Protein AF-A0A227J489-F1 (afdb_monomer_lite)

Structure (mmCIF, N/CA/C/O backbone):
data_AF-A0A227J489-F1
#
_entry.id   AF-A0A227J489-F1
#
loop_
_atom_site.group_PDB
_atom_site.id
_atom_site.type_symbol
_atom_site.label_atom_id
_atom_site.label_alt_id
_atom_site.label_comp_id
_atom_site.label_asym_id
_atom_site.label_entity_id
_atom_site.label_seq_id
_atom_site.pdbx_PDB_ins_code
_atom_site.Cartn_x
_atom_site.Cartn_y
_atom_site.Cartn_z
_atom_site.occupancy
_atom_site.B_iso_or_equiv
_atom_site.auth_seq_id
_atom_site.auth_comp_id
_atom_site.auth_asym_id
_atom_site.auth_atom_id
_atom_site.pdbx_PDB_model_num
ATOM 1 N N . TYR A 1 1 ? 5.993 -8.422 -10.902 1.00 69.38 1 TYR A N 1
ATOM 2 C CA . TYR A 1 1 ? 5.459 -7.346 -11.765 1.00 69.38 1 TYR A CA 1
ATOM 3 C C . TYR A 1 1 ? 5.881 -7.450 -13.235 1.00 69.38 1 TYR A C 1
ATOM 5 O O . TYR A 1 1 ? 5.183 -6.913 -14.083 1.00 69.38 1 TYR A O 1
ATOM 13 N N . HIS A 1 2 ? 6.962 -8.167 -13.577 1.00 80.31 2 HIS A N 1
ATOM 14 C CA . HIS A 1 2 ? 7.359 -8.388 -14.983 1.00 80.31 2 HIS A CA 1
ATOM 15 C C . HIS A 1 2 ? 6.631 -9.526 -15.698 1.00 80.31 2 HIS A C 1
ATOM 17 O O . HIS A 1 2 ? 6.822 -9.704 -16.896 1.00 80.31 2 HIS A O 1
ATOM 23 N N . SER A 1 3 ? 5.841 -10.319 -14.975 1.00 89.94 3 SER A N 1
ATOM 24 C CA . SER A 1 3 ? 5.177 -11.479 -15.558 1.00 89.94 3 SER A CA 1
ATOM 25 C C . SER A 1 3 ? 4.050 -11.059 -16.504 1.00 89.94 3 SER A C 1
ATOM 27 O O . SER A 1 3 ? 3.474 -9.972 -16.373 1.00 89.94 3 SER A O 1
ATOM 29 N N . VAL A 1 4 ? 3.739 -11.933 -17.461 1.00 90.75 4 VAL A N 1
ATOM 30 C CA . VAL A 1 4 ? 2.677 -11.695 -18.446 1.00 90.75 4 VAL A CA 1
ATOM 31 C C . VAL A 1 4 ? 1.328 -11.547 -17.749 1.00 90.75 4 VAL A C 1
ATOM 33 O O . VAL A 1 4 ? 0.526 -10.707 -18.148 1.00 90.75 4 VAL A O 1
ATOM 36 N N . GLU A 1 5 ? 1.104 -12.295 -16.671 1.00 93.56 5 GLU A N 1
ATOM 37 C CA . GLU A 1 5 ? -0.121 -12.256 -15.873 1.00 93.56 5 GLU A CA 1
ATOM 38 C C . GLU A 1 5 ? -0.332 -10.863 -15.269 1.00 93.56 5 GLU A C 1
ATOM 40 O O . GLU A 1 5 ? -1.387 -10.265 -15.466 1.00 93.56 5 GLU A O 1
ATOM 45 N N . ILE A 1 6 ? 0.691 -10.291 -14.619 1.00 91.44 6 ILE A N 1
ATOM 46 C CA . ILE A 1 6 ? 0.591 -8.952 -14.018 1.00 91.44 6 ILE A CA 1
ATOM 47 C C . ILE A 1 6 ? 0.424 -7.873 -15.089 1.00 91.44 6 ILE A C 1
ATOM 49 O O . ILE A 1 6 ? -0.388 -6.964 -14.927 1.00 91.44 6 ILE A O 1
ATOM 53 N N . ARG A 1 7 ? 1.158 -7.963 -16.204 1.00 93.94 7 ARG A N 1
ATOM 54 C CA . ARG A 1 7 ? 1.019 -6.993 -17.302 1.00 93.94 7 ARG A CA 1
ATOM 55 C C . ARG A 1 7 ? -0.372 -7.056 -17.941 1.00 93.94 7 ARG A C 1
ATOM 57 O O . ARG A 1 7 ? -0.932 -6.008 -18.245 1.00 93.94 7 ARG A O 1
ATOM 64 N N . SER A 1 8 ? -0.940 -8.253 -18.085 1.00 94.69 8 SER A N 1
ATOM 65 C CA . SER A 1 8 ? -2.298 -8.448 -18.611 1.00 94.69 8 SER A CA 1
ATOM 66 C C . SER A 1 8 ? -3.359 -7.926 -17.644 1.00 94.69 8 SER A C 1
ATOM 68 O O . SER A 1 8 ? -4.304 -7.274 -18.075 1.00 94.69 8 SER A O 1
ATOM 70 N N . PHE A 1 9 ? -3.177 -8.150 -16.340 1.00 93.56 9 PHE A N 1
ATOM 71 C CA . PHE A 1 9 ? -4.048 -7.595 -15.306 1.00 93.56 9 PHE A CA 1
ATOM 72 C C . PHE A 1 9 ? -4.067 -6.060 -15.339 1.00 93.56 9 PHE A C 1
ATOM 74 O O . PHE A 1 9 ? -5.139 -5.462 -15.404 1.00 93.56 9 PHE A O 1
ATOM 81 N N . LEU A 1 10 ? -2.893 -5.418 -15.380 1.00 95.25 10 LEU A N 1
ATOM 82 C CA . LEU A 1 10 ? -2.792 -3.958 -15.476 1.00 95.25 10 LEU A CA 1
ATOM 83 C C . LEU A 1 10 ? -3.423 -3.421 -16.765 1.00 95.25 10 LEU A C 1
ATOM 85 O O . LEU A 1 10 ? -4.154 -2.438 -16.711 1.00 95.25 10 LEU A O 1
ATOM 89 N N . ALA A 1 11 ? -3.192 -4.078 -17.905 1.00 94.81 11 ALA A N 1
ATOM 90 C CA . ALA A 1 11 ? -3.839 -3.705 -19.161 1.00 94.81 11 ALA A CA 1
ATOM 91 C C . ALA A 1 11 ? -5.371 -3.776 -19.048 1.00 94.81 11 ALA A C 1
ATOM 93 O O . ALA A 1 11 ? -6.048 -2.830 -19.432 1.00 94.81 11 ALA A O 1
ATOM 94 N N . GLY A 1 12 ? -5.904 -4.839 -18.433 1.00 95.94 12 GLY A N 1
ATOM 95 C CA . GLY A 1 12 ? -7.337 -4.983 -18.173 1.00 95.94 12 GLY A CA 1
ATOM 96 C C . GLY A 1 12 ? -7.912 -3.873 -17.287 1.00 95.94 12 GLY A C 1
ATOM 97 O O . GLY A 1 12 ? -8.974 -3.341 -17.598 1.00 95.94 12 GLY A O 1
ATOM 98 N N . LEU A 1 13 ? -7.203 -3.463 -16.226 1.00 94.69 13 LEU A N 1
ATOM 99 C CA . LEU A 1 13 ? -7.606 -2.306 -15.411 1.00 94.69 13 LEU A CA 1
ATOM 100 C C . LEU A 1 13 ? -7.620 -1.002 -16.226 1.00 94.69 13 LEU A C 1
ATOM 102 O O . LEU A 1 13 ? -8.476 -0.147 -16.007 1.00 94.69 13 LEU A O 1
ATOM 106 N N . GLY A 1 14 ? -6.686 -0.856 -17.169 1.00 96.62 14 GLY A N 1
ATOM 107 C CA . GLY A 1 14 ? -6.548 0.319 -18.029 1.00 96.62 14 GLY A CA 1
ATOM 108 C C . GLY A 1 14 ? -7.649 0.492 -19.080 1.00 96.62 14 GLY A C 1
ATOM 109 O O . GLY A 1 14 ? -7.747 1.573 -19.657 1.00 96.62 14 GLY A O 1
ATOM 110 N N . GLU A 1 15 ? -8.491 -0.521 -19.308 1.00 97.06 15 GLU A N 1
ATOM 111 C CA . GLU A 1 15 ? -9.693 -0.402 -20.151 1.00 97.06 15 GLU A CA 1
ATOM 112 C C . GLU A 1 15 ? -10.775 0.472 -19.492 1.00 97.06 15 GLU A C 1
ATOM 114 O O . GLU A 1 15 ? -11.660 0.998 -20.166 1.00 97.06 15 GLU A O 1
ATOM 119 N N . ASN A 1 16 ? -10.707 0.665 -18.169 1.00 96.88 16 ASN A N 1
ATOM 120 C CA . ASN A 1 16 ? -11.554 1.622 -17.472 1.00 96.88 16 ASN A CA 1
ATOM 121 C C . ASN A 1 16 ? -10.965 3.038 -17.588 1.00 96.88 16 ASN A C 1
ATOM 123 O O . ASN A 1 16 ? -9.881 3.314 -17.073 1.00 96.88 16 ASN A O 1
ATOM 127 N N . GLU A 1 17 ? -11.715 3.958 -18.200 1.00 97.38 17 GLU A N 1
ATOM 128 C CA . GLU A 1 17 ? -11.275 5.340 -18.436 1.00 97.38 17 GLU A CA 1
ATOM 129 C C . GLU A 1 17 ? -10.860 6.090 -17.159 1.00 97.38 17 GLU A C 1
ATOM 131 O O . GLU A 1 17 ? -9.943 6.909 -17.211 1.00 97.38 17 GLU A O 1
ATOM 136 N N . SER A 1 18 ? -11.483 5.808 -16.006 1.00 97.56 18 SER A N 1
ATOM 137 C CA . SER A 1 18 ? -11.131 6.471 -14.743 1.00 97.56 18 SER A CA 1
ATOM 138 C C . SER A 1 18 ? -9.836 5.935 -14.130 1.00 97.56 18 SER A C 1
ATOM 140 O O . SER A 1 18 ? -9.134 6.673 -13.441 1.00 97.56 18 SER A O 1
ATOM 142 N N . LEU A 1 19 ? -9.492 4.673 -14.406 1.00 96.00 19 LEU A N 1
ATOM 143 C CA . LEU A 1 19 ? -8.277 4.024 -13.906 1.00 96.00 19 LEU A CA 1
ATOM 144 C C . LEU A 1 19 ? -7.094 4.195 -14.857 1.00 96.00 19 LEU A C 1
ATOM 146 O O . LEU A 1 19 ? -5.943 4.176 -14.415 1.00 96.00 19 LEU A O 1
ATOM 150 N N . LYS A 1 20 ? -7.363 4.397 -16.151 1.00 97.31 20 LYS A N 1
ATOM 151 C CA . LYS A 1 20 ? -6.345 4.478 -17.197 1.00 97.31 20 LYS A CA 1
ATOM 152 C C . LYS A 1 20 ? -5.170 5.412 -16.863 1.00 97.31 20 LYS A C 1
ATOM 154 O O . LYS A 1 20 ? -4.036 4.958 -17.004 1.00 97.31 20 LYS A O 1
ATOM 159 N N . PRO A 1 21 ? -5.361 6.652 -16.366 1.00 98.12 21 PRO A N 1
ATOM 160 C CA . PRO A 1 21 ? -4.228 7.529 -16.058 1.00 98.12 21 PRO A CA 1
ATOM 161 C C . PRO A 1 21 ? -3.298 6.970 -14.970 1.00 98.12 21 PRO A C 1
ATOM 163 O O . PRO A 1 21 ? -2.074 7.098 -15.062 1.00 98.12 21 PRO A O 1
ATOM 166 N N . ALA A 1 22 ? -3.868 6.333 -13.943 1.00 97.25 22 ALA A N 1
ATOM 167 C CA . ALA A 1 22 ? -3.106 5.714 -12.862 1.00 97.25 22 ALA A CA 1
ATOM 168 C C . ALA A 1 22 ? -2.381 4.450 -13.346 1.00 97.25 22 ALA A C 1
ATOM 170 O O . ALA A 1 22 ? -1.208 4.252 -13.027 1.00 97.25 22 ALA A O 1
ATOM 171 N N . VAL A 1 23 ? -3.046 3.635 -14.171 1.00 97.25 23 VAL A N 1
ATOM 172 C CA . VAL A 1 23 ? -2.455 2.441 -14.793 1.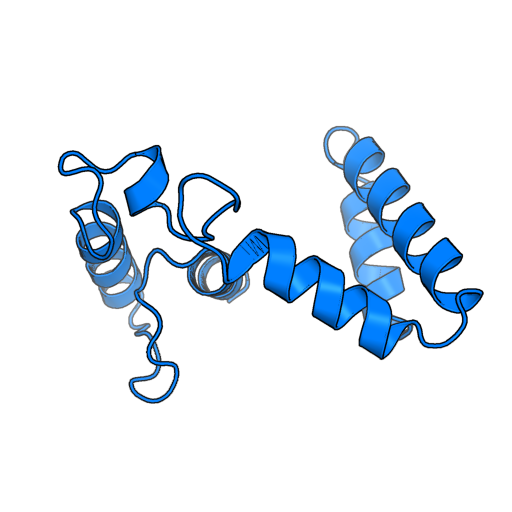00 97.25 23 VAL A CA 1
ATOM 173 C C . VAL A 1 23 ? -1.290 2.816 -15.706 1.00 97.25 23 VAL A C 1
ATOM 175 O O . VAL A 1 23 ? -0.215 2.237 -15.572 1.00 97.25 23 VAL A O 1
ATOM 178 N N . ASP A 1 24 ? -1.464 3.805 -16.587 1.00 97.56 24 ASP A N 1
ATOM 179 C CA . ASP A 1 24 ? -0.411 4.272 -17.495 1.00 97.56 24 ASP A CA 1
ATOM 180 C C . ASP A 1 24 ? 0.809 4.777 -16.697 1.00 97.56 24 ASP A C 1
ATOM 182 O O . ASP A 1 24 ? 1.950 4.433 -17.015 1.00 97.56 24 ASP A O 1
ATOM 186 N N . SER A 1 25 ? 0.571 5.511 -15.602 1.00 97.81 25 SER A N 1
ATOM 187 C CA . SER A 1 25 ? 1.630 5.995 -14.701 1.00 97.81 25 SER A CA 1
ATOM 188 C C . SER A 1 25 ? 2.372 4.854 -13.995 1.00 97.81 25 SER A C 1
ATOM 190 O O . SER A 1 25 ? 3.600 4.876 -13.895 1.00 97.81 25 SER A O 1
ATOM 192 N N . LEU A 1 26 ? 1.646 3.835 -13.525 1.00 95.38 26 LEU A N 1
ATOM 193 C CA . LEU A 1 26 ? 2.243 2.653 -12.903 1.00 95.38 26 LEU A CA 1
ATOM 194 C C . LEU A 1 26 ? 3.064 1.850 -13.920 1.00 95.38 26 LEU A C 1
ATOM 196 O O . LEU A 1 26 ? 4.194 1.464 -13.631 1.00 95.38 26 LEU A O 1
ATOM 200 N N . VAL A 1 27 ? 2.534 1.624 -15.124 1.00 95.62 27 VAL A N 1
ATOM 201 C CA . VAL A 1 27 ? 3.231 0.899 -16.196 1.00 95.62 27 VAL A CA 1
ATOM 202 C C . VAL A 1 27 ? 4.523 1.612 -16.595 1.00 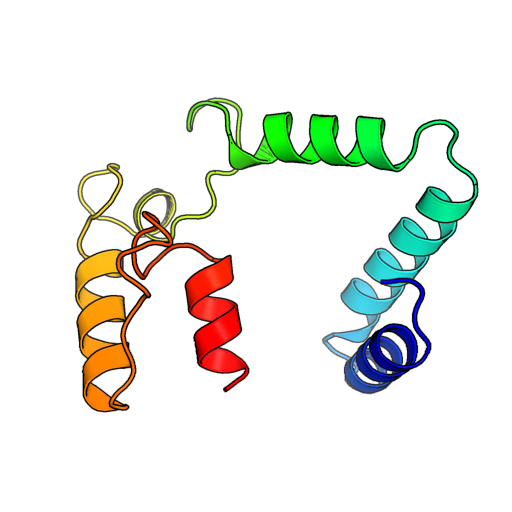95.62 27 VAL A C 1
ATOM 204 O O . VAL A 1 27 ? 5.547 0.941 -16.742 1.00 95.62 27 VAL A O 1
ATOM 207 N N . ASP A 1 28 ? 4.503 2.942 -16.715 1.00 95.38 28 ASP A N 1
ATOM 208 C CA . ASP A 1 28 ? 5.704 3.747 -16.957 1.00 95.38 28 ASP A CA 1
ATOM 209 C C . ASP A 1 28 ? 6.752 3.566 -15.846 1.00 95.38 28 ASP A C 1
ATOM 211 O O . ASP A 1 28 ? 7.913 3.266 -16.131 1.00 95.38 28 ASP A O 1
ATOM 215 N N . ALA A 1 29 ? 6.347 3.670 -14.576 1.00 93.62 29 ALA A N 1
ATOM 216 C CA . ALA A 1 29 ? 7.250 3.480 -13.442 1.00 93.62 29 ALA A CA 1
ATOM 217 C C . 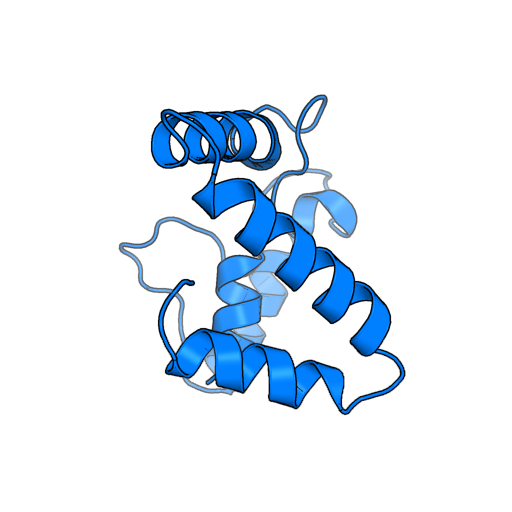ALA A 1 29 ? 7.876 2.072 -13.427 1.00 93.62 29 ALA A C 1
ATOM 219 O O . ALA A 1 29 ? 9.083 1.932 -13.222 1.00 93.62 29 ALA A O 1
ATOM 220 N N . LEU A 1 30 ? 7.086 1.029 -13.711 1.00 92.44 30 LEU A N 1
ATOM 221 C CA . LEU A 1 30 ? 7.576 -0.351 -13.796 1.00 92.44 30 LEU A CA 1
ATOM 222 C C . LEU A 1 30 ? 8.546 -0.562 -14.965 1.00 92.44 30 LEU A C 1
ATOM 224 O O . LEU A 1 30 ? 9.464 -1.373 -14.845 1.00 92.44 30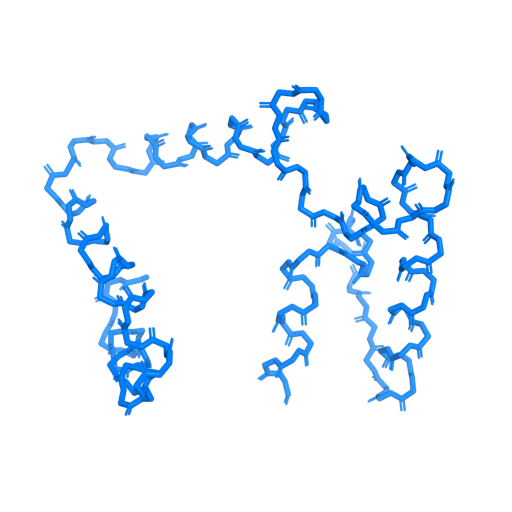 LEU A O 1
ATOM 228 N N . ASN A 1 31 ? 8.355 0.141 -16.084 1.00 92.12 31 ASN A N 1
ATOM 229 C CA . ASN A 1 31 ? 9.277 0.092 -17.219 1.00 92.12 31 ASN A CA 1
ATOM 230 C C . ASN A 1 31 ? 10.598 0.782 -16.871 1.00 92.12 31 ASN A C 1
ATOM 232 O O . ASN A 1 31 ? 11.653 0.183 -17.042 1.00 92.12 31 ASN A O 1
ATOM 236 N N . ARG A 1 32 ? 10.554 1.982 -16.279 1.00 91.56 32 ARG A N 1
ATOM 237 C CA . ARG A 1 32 ? 11.764 2.682 -15.810 1.00 91.56 32 ARG A CA 1
ATOM 238 C C . ARG A 1 32 ? 12.552 1.877 -14.777 1.00 91.56 32 ARG A C 1
ATOM 240 O O . ARG A 1 32 ? 13.775 1.971 -14.729 1.00 91.56 32 ARG A O 1
ATOM 247 N N . LEU A 1 33 ? 11.867 1.069 -13.968 1.00 91.50 33 LEU A N 1
ATOM 248 C CA . LEU A 1 33 ? 12.505 0.188 -12.994 1.00 91.50 33 LEU A CA 1
ATOM 249 C C . LEU A 1 33 ? 13.318 -0.947 -13.650 1.00 91.50 33 LEU A C 1
ATOM 251 O O . LEU A 1 33 ? 14.276 -1.408 -13.039 1.00 91.50 33 LEU A O 1
ATOM 255 N N . GLN A 1 34 ? 12.983 -1.383 -14.875 1.00 87.56 34 GLN A N 1
ATOM 256 C CA . GLN A 1 34 ? 13.734 -2.431 -15.594 1.00 87.56 34 GLN A CA 1
ATOM 257 C C . GLN A 1 34 ? 15.151 -1.994 -15.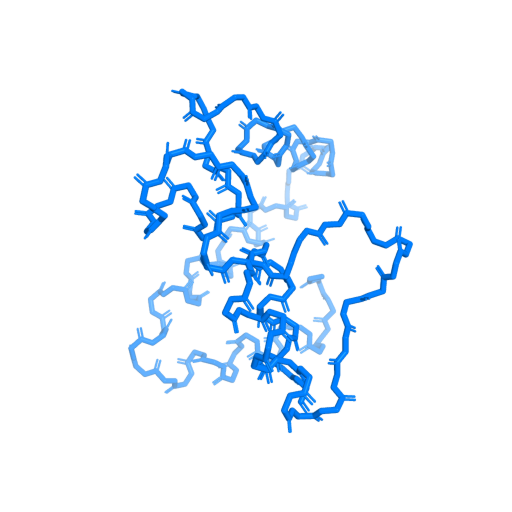963 1.00 87.56 34 GLN A C 1
ATOM 259 O O . GLN A 1 34 ? 16.067 -2.813 -15.937 1.00 87.56 34 GLN A O 1
ATOM 264 N N . ASP A 1 35 ? 15.322 -0.710 -16.265 1.00 88.50 35 ASP A N 1
ATOM 265 C CA . ASP A 1 35 ? 16.591 -0.145 -16.723 1.00 88.50 35 ASP A CA 1
ATOM 266 C C . ASP A 1 35 ? 17.440 0.419 -15.568 1.00 88.50 35 ASP A C 1
ATOM 268 O O . ASP A 1 35 ? 18.543 0.929 -15.785 1.00 88.50 35 ASP A O 1
ATOM 272 N N . ARG A 1 36 ? 16.939 0.356 -14.325 1.00 89.12 36 ARG A N 1
ATOM 273 C CA . ARG A 1 36 ? 17.619 0.901 -13.142 1.00 89.12 36 ARG A CA 1
ATOM 274 C C . ARG A 1 36 ? 18.630 -0.109 -12.593 1.00 89.12 36 ARG A C 1
ATOM 276 O O . ARG A 1 36 ? 18.278 -1.237 -12.250 1.00 89.12 36 ARG A O 1
ATOM 283 N N . ASN A 1 37 ? 19.881 0.321 -12.436 1.00 91.19 37 ASN A N 1
ATOM 284 C CA . ASN A 1 37 ? 20.874 -0.445 -11.677 1.00 91.19 37 ASN A CA 1
ATOM 285 C C . ASN A 1 37 ? 20.407 -0.614 -10.229 1.00 91.19 37 ASN A C 1
ATOM 287 O O . ASN A 1 37 ? 19.843 0.313 -9.654 1.00 91.19 37 ASN A O 1
ATOM 291 N N . ASP A 1 38 ? 20.632 -1.797 -9.660 1.00 92.12 38 ASP A N 1
ATOM 292 C CA . ASP A 1 38 ? 20.245 -2.127 -8.285 1.00 92.12 38 ASP A CA 1
ATOM 293 C C . ASP A 1 38 ? 18.757 -1.868 -7.978 1.00 92.12 38 ASP A C 1
ATOM 295 O O . ASP A 1 38 ? 18.384 -1.581 -6.843 1.00 92.12 38 ASP A O 1
ATOM 299 N N . ALA A 1 39 ? 17.880 -2.018 -8.981 1.00 91.75 39 ALA A N 1
ATOM 300 C CA . ALA A 1 39 ? 16.445 -1.728 -8.898 1.00 91.75 39 ALA A CA 1
ATOM 301 C C . ALA A 1 39 ? 15.753 -2.270 -7.635 1.00 91.75 39 ALA A C 1
ATOM 303 O O . ALA A 1 39 ? 14.902 -1.595 -7.064 1.00 91.75 39 ALA A O 1
ATOM 304 N N . GLN A 1 40 ? 16.111 -3.478 -7.186 1.00 92.19 40 GLN A N 1
ATOM 305 C CA . GLN A 1 40 ? 15.554 -4.062 -5.965 1.00 92.19 40 GLN A CA 1
ATOM 306 C C . GLN A 1 40 ? 15.980 -3.300 -4.705 1.00 92.19 40 GLN A C 1
ATOM 308 O O . GLN A 1 40 ? 15.149 -3.084 -3.827 1.00 92.19 40 GLN A O 1
ATOM 313 N N . LEU A 1 41 ? 17.255 -2.917 -4.605 1.00 94.75 41 LEU A N 1
ATOM 314 C CA . LEU A 1 41 ? 17.777 -2.170 -3.463 1.00 94.75 41 LEU A CA 1
ATOM 315 C C . LEU A 1 41 ? 17.137 -0.785 -3.402 1.00 94.75 41 LEU A C 1
ATOM 317 O O . LEU A 1 41 ? 16.664 -0.374 -2.348 1.00 94.75 41 LEU A O 1
ATOM 321 N N . GLU A 1 42 ? 17.075 -0.107 -4.544 1.00 92.88 42 GLU A N 1
ATOM 322 C CA . GLU A 1 42 ? 16.476 1.219 -4.653 1.00 92.88 42 GLU A CA 1
ATOM 323 C C . GLU A 1 42 ? 14.981 1.185 -4.316 1.00 92.88 42 GLU A C 1
ATOM 325 O O . GLU A 1 42 ? 14.511 1.987 -3.517 1.00 92.88 42 GLU A O 1
ATOM 330 N N . LEU A 1 43 ? 14.238 0.202 -4.838 1.00 93.94 43 LEU A N 1
ATOM 331 C CA . LEU A 1 43 ? 12.822 0.037 -4.506 1.00 93.94 43 LEU A CA 1
ATOM 332 C C . LEU A 1 43 ? 12.613 -0.297 -3.024 1.00 93.94 43 LEU A C 1
ATOM 334 O O . LEU A 1 43 ? 11.665 0.190 -2.413 1.00 93.94 43 LEU A O 1
ATOM 338 N N . ALA A 1 44 ? 13.483 -1.119 -2.432 1.00 94.75 44 ALA A N 1
ATOM 339 C CA . ALA A 1 44 ? 13.425 -1.410 -1.005 1.00 94.75 44 ALA A CA 1
ATOM 340 C C . ALA A 1 44 ? 13.720 -0.158 -0.165 1.00 94.75 44 ALA A C 1
ATOM 342 O O . ALA A 1 44 ? 13.071 0.043 0.860 1.00 94.75 44 ALA A O 1
ATOM 343 N N . ALA A 1 45 ? 14.650 0.698 -0.598 1.00 93.62 45 ALA A N 1
ATOM 344 C CA . ALA A 1 45 ? 14.942 1.965 0.064 1.00 93.62 45 ALA A CA 1
ATOM 345 C C . ALA A 1 45 ? 13.744 2.924 -0.014 1.00 93.62 45 ALA A C 1
ATOM 347 O O . ALA A 1 45 ? 13.320 3.428 1.027 1.00 93.62 45 ALA A O 1
ATOM 348 N N . ASP A 1 46 ? 13.150 3.086 -1.202 1.00 92.94 46 ASP A N 1
ATOM 349 C CA . ASP A 1 46 ? 11.938 3.887 -1.416 1.00 92.94 46 ASP A CA 1
ATOM 350 C C . ASP A 1 46 ? 10.779 3.364 -0.541 1.00 92.94 46 ASP A C 1
ATOM 352 O O . ASP A 1 46 ? 10.097 4.137 0.131 1.00 92.94 46 ASP A O 1
ATOM 356 N N . PHE A 1 47 ? 10.591 2.039 -0.473 1.00 94.62 47 PHE A N 1
ATOM 357 C CA . PHE A 1 47 ? 9.584 1.409 0.387 1.00 94.62 47 PHE A CA 1
ATOM 358 C C . PHE A 1 47 ? 9.832 1.693 1.873 1.00 94.62 47 PHE A C 1
ATOM 360 O O . PHE A 1 47 ? 8.914 2.105 2.583 1.00 94.62 47 PHE A O 1
ATOM 367 N N . CYS A 1 48 ? 11.067 1.503 2.351 1.00 94.31 48 CYS A N 1
ATOM 368 C CA . CYS A 1 48 ? 11.425 1.789 3.741 1.00 94.31 48 CYS A CA 1
ATOM 369 C C . CYS A 1 48 ? 11.183 3.260 4.089 1.00 94.31 48 CYS A C 1
ATOM 371 O O . CYS A 1 48 ? 10.688 3.571 5.171 1.00 94.31 48 CYS A O 1
ATOM 373 N N . GLU A 1 49 ? 11.543 4.164 3.178 1.00 92.81 49 GLU A N 1
ATOM 374 C CA . GLU A 1 49 ? 11.360 5.595 3.363 1.00 92.81 49 GLU A CA 1
ATOM 375 C C . GLU A 1 49 ? 9.885 5.988 3.431 1.00 92.81 49 GLU A C 1
ATOM 377 O O . GLU A 1 49 ? 9.514 6.771 4.305 1.00 92.81 49 GLU A O 1
ATOM 382 N N . LEU A 1 50 ? 9.054 5.426 2.556 1.00 94.56 50 LEU A N 1
ATOM 383 C CA . LEU A 1 50 ? 7.637 5.753 2.497 1.00 94.56 50 LEU A CA 1
ATOM 384 C C . LEU A 1 50 ? 6.846 5.125 3.644 1.00 94.56 50 LEU A C 1
ATOM 386 O O . LEU A 1 50 ? 6.084 5.832 4.294 1.00 94.56 50 LEU A O 1
ATOM 390 N N . PHE A 1 51 ? 7.018 3.832 3.917 1.00 94.25 51 PHE A N 1
ATOM 391 C CA . PHE A 1 51 ? 6.065 3.080 4.744 1.00 94.25 51 PHE A CA 1
ATOM 392 C C . PHE A 1 51 ? 6.587 2.686 6.128 1.00 94.25 51 PHE A C 1
ATOM 394 O O . PHE A 1 51 ? 5.780 2.397 7.006 1.00 94.25 51 PHE A O 1
ATOM 401 N N . LEU A 1 52 ? 7.908 2.686 6.353 1.00 91.00 52 LEU A N 1
ATOM 402 C CA . LEU A 1 52 ? 8.507 2.194 7.608 1.00 91.00 52 LEU A CA 1
ATOM 403 C C . LEU A 1 52 ? 9.084 3.303 8.505 1.00 91.00 52 LEU A C 1
ATOM 405 O O . LEU A 1 52 ? 9.606 3.021 9.586 1.00 91.00 52 LEU A O 1
ATOM 409 N N . LYS A 1 53 ? 9.023 4.568 8.069 1.00 88.56 53 LYS A N 1
ATOM 410 C CA . LYS A 1 53 ? 9.397 5.734 8.887 1.00 88.56 53 LYS A CA 1
ATOM 411 C C . LYS A 1 53 ? 8.262 6.135 9.837 1.00 88.56 53 LYS A C 1
ATOM 413 O O . LYS A 1 53 ? 7.192 5.550 9.849 1.00 88.56 53 LYS A O 1
ATOM 418 N N . THR A 1 54 ? 8.500 7.158 10.654 1.00 84.00 54 THR A N 1
ATOM 419 C CA . THR A 1 54 ? 7.461 7.757 11.506 1.00 84.00 54 THR A CA 1
ATOM 420 C C . THR A 1 54 ? 6.406 8.479 10.669 1.00 84.00 54 THR A C 1
ATOM 422 O O . THR A 1 54 ? 6.745 9.064 9.638 1.00 84.00 54 THR A O 1
ATOM 425 N N . ASP A 1 55 ? 5.186 8.565 11.191 1.00 77.69 55 ASP A N 1
ATOM 426 C CA . ASP A 1 55 ? 4.051 9.351 10.677 1.00 77.69 55 ASP A CA 1
ATOM 427 C C . ASP A 1 55 ? 4.402 10.768 10.180 1.00 77.69 55 ASP A C 1
ATOM 429 O O . ASP A 1 55 ? 3.849 11.255 9.201 1.00 77.69 55 ASP A O 1
ATOM 433 N N . LYS A 1 56 ? 5.377 11.427 10.809 1.00 84.25 56 LYS A N 1
ATOM 434 C CA . LYS A 1 56 ? 5.842 12.763 10.424 1.00 84.25 56 LYS A CA 1
ATOM 435 C C . LYS A 1 56 ? 6.537 12.825 9.056 1.00 84.25 56 LYS A C 1
ATOM 437 O O . LYS A 1 56 ? 6.593 13.896 8.451 1.00 84.25 56 LYS A O 1
ATOM 442 N N . TYR A 1 57 ? 7.139 11.725 8.608 1.00 83.69 57 TYR A N 1
ATOM 443 C CA . TYR A 1 57 ? 8.027 11.692 7.439 1.00 83.69 57 TYR A CA 1
ATOM 444 C C . TYR A 1 57 ? 7.696 10.573 6.442 1.00 83.69 57 TYR A C 1
ATOM 446 O O . TYR A 1 57 ? 8.358 10.495 5.410 1.00 83.69 57 TYR A O 1
ATOM 454 N N . GLY A 1 58 ? 6.718 9.721 6.748 1.00 89.12 58 GLY A N 1
ATOM 455 C CA . GLY A 1 58 ? 6.263 8.626 5.896 1.00 89.12 58 GLY A CA 1
ATOM 456 C C . GLY A 1 58 ? 4.761 8.697 5.623 1.00 89.12 58 GLY A C 1
ATOM 457 O O . GLY A 1 58 ? 4.026 9.452 6.255 1.00 89.12 58 GLY A O 1
ATOM 458 N N . ALA A 1 59 ? 4.309 7.885 4.677 1.00 93.62 59 ALA A N 1
ATOM 459 C CA . ALA A 1 59 ? 2.910 7.606 4.397 1.00 93.62 59 ALA A CA 1
ATOM 460 C C . ALA A 1 59 ? 2.554 6.249 5.015 1.00 93.62 59 ALA A C 1
ATOM 462 O O . ALA A 1 59 ? 2.480 5.247 4.310 1.00 93.62 59 ALA A O 1
ATOM 463 N N . LEU A 1 60 ? 2.417 6.211 6.343 1.00 93.88 60 LEU A N 1
ATOM 464 C CA . LEU A 1 60 ? 2.119 4.981 7.076 1.00 93.88 60 LEU A CA 1
ATOM 465 C C . LEU A 1 60 ? 0.873 4.287 6.496 1.00 93.88 60 LEU A C 1
ATOM 467 O O . LEU A 1 60 ? -0.167 4.929 6.412 1.00 93.88 60 LEU A O 1
ATOM 471 N N . PRO A 1 61 ? 0.934 3.003 6.113 1.00 96.12 61 PRO A N 1
ATOM 472 C CA . PRO A 1 61 ? -0.113 2.362 5.316 1.00 96.12 61 PRO A CA 1
ATOM 473 C C . PRO A 1 61 ? -1.304 1.863 6.154 1.00 96.12 61 PRO A C 1
ATOM 475 O O . PRO A 1 61 ? -1.801 0.777 5.887 1.00 96.12 61 PRO A O 1
ATOM 478 N N . TYR A 1 62 ? -1.768 2.625 7.148 1.00 96.06 62 TYR A N 1
ATOM 479 C CA . TYR A 1 62 ? -2.850 2.218 8.058 1.00 96.06 62 TYR A CA 1
ATOM 480 C C . TYR A 1 62 ? -3.985 3.234 8.041 1.00 96.06 62 TYR A C 1
ATOM 482 O O . TYR A 1 62 ? -3.733 4.431 8.219 1.00 96.06 62 TYR A O 1
ATOM 490 N N . ALA A 1 63 ? -5.229 2.787 7.864 1.00 96.56 63 ALA A N 1
ATOM 491 C CA . ALA A 1 63 ? -6.377 3.692 7.810 1.00 96.56 63 ALA A CA 1
ATOM 492 C C . ALA A 1 63 ? -6.536 4.512 9.104 1.00 96.56 63 ALA A C 1
ATOM 494 O O . ALA A 1 63 ? -6.877 5.699 9.041 1.00 96.56 63 ALA A O 1
ATOM 495 N N . SER A 1 64 ? -6.207 3.943 10.270 1.00 96.00 64 SER A N 1
ATOM 496 C CA . SER A 1 64 ? -6.256 4.635 11.563 1.00 96.00 64 SER A CA 1
ATOM 497 C C . SER A 1 64 ? -5.418 5.916 11.616 1.00 96.00 64 SER A C 1
ATOM 499 O O . SER A 1 64 ? -5.785 6.855 12.321 1.00 96.00 64 SER A O 1
ATOM 501 N N . MET A 1 65 ? -4.347 6.017 10.820 1.00 94.31 65 MET A N 1
ATOM 502 C CA . MET A 1 65 ? -3.512 7.222 10.747 1.00 94.31 65 MET A CA 1
ATOM 503 C C . MET A 1 65 ? -4.174 8.381 9.989 1.00 94.31 65 MET A C 1
ATOM 505 O O . MET A 1 65 ? -3.734 9.524 10.119 1.00 94.31 65 MET A O 1
ATOM 509 N N . TYR A 1 66 ? -5.216 8.109 9.200 1.00 93.75 66 TYR A N 1
ATOM 510 C CA . TYR A 1 66 ? -5.868 9.097 8.334 1.00 93.75 66 TYR A CA 1
ATOM 511 C C . TYR A 1 66 ? -7.305 9.406 8.746 1.00 93.75 66 TYR A C 1
ATOM 513 O O . TYR A 1 66 ? -7.743 10.549 8.616 1.00 93.75 66 TYR A O 1
ATOM 521 N N . ILE A 1 67 ? -8.039 8.392 9.209 1.00 94.88 67 ILE A N 1
ATOM 522 C CA . ILE A 1 67 ? -9.464 8.497 9.551 1.00 94.88 67 ILE A CA 1
ATOM 523 C C . ILE A 1 67 ? -9.781 8.035 10.983 1.00 94.88 67 ILE A C 1
ATOM 525 O O . ILE A 1 67 ? -10.949 8.034 11.368 1.00 94.88 67 ILE A O 1
ATOM 529 N N . GLY A 1 68 ? -8.766 7.659 11.772 1.00 91.88 68 GLY A N 1
ATOM 530 C CA . GLY A 1 68 ? -8.918 7.350 13.196 1.00 91.88 68 GLY A CA 1
ATOM 531 C C . GLY A 1 68 ? -9.231 8.586 14.045 1.00 91.88 68 GLY A C 1
ATOM 532 O O . GLY A 1 68 ? -8.994 9.728 13.647 1.00 91.88 68 GLY A O 1
ATOM 533 N N . GLU A 1 69 ? -9.765 8.358 15.242 1.00 91.25 69 GLU A N 1
ATOM 534 C CA . GLU A 1 69 ? -10.183 9.412 16.175 1.00 91.25 69 GLU A CA 1
ATOM 535 C C . GLU A 1 69 ? -9.056 9.780 17.165 1.00 91.25 69 GLU A C 1
ATOM 537 O O . GLU A 1 69 ? -8.958 10.921 17.618 1.00 91.25 69 GLU A O 1
ATOM 542 N N . SER A 1 70 ? -8.184 8.823 17.486 1.00 89.50 70 SER A N 1
ATOM 543 C CA . SER A 1 70 ? -7.089 8.935 18.458 1.00 89.50 70 SER A CA 1
ATOM 544 C C . SER A 1 70 ? -5.772 9.446 17.867 1.00 89.50 70 SER A C 1
ATOM 546 O O . SER A 1 70 ? -4.909 9.913 18.612 1.00 89.50 70 SER A O 1
ATOM 548 N N . GLY A 1 71 ? -5.606 9.350 16.543 1.00 85.25 71 GLY A N 1
ATOM 549 C CA . GLY A 1 71 ? -4.338 9.615 15.856 1.00 85.25 71 GLY A CA 1
ATOM 550 C C . GLY A 1 71 ? -3.258 8.554 16.108 1.00 85.25 71 GLY A C 1
ATOM 551 O O . GLY A 1 71 ? -2.073 8.852 15.964 1.00 85.25 71 GLY A O 1
ATOM 552 N N . LEU A 1 72 ? -3.646 7.345 16.526 1.00 88.69 72 LEU A N 1
ATOM 553 C CA . LEU A 1 72 ? -2.749 6.220 16.795 1.00 88.69 72 LEU A CA 1
ATOM 554 C C . LEU A 1 72 ? -3.035 5.030 15.862 1.00 88.69 72 LEU A C 1
ATOM 556 O O . LEU A 1 72 ? -4.079 4.945 15.213 1.00 88.69 72 LEU A O 1
ATOM 560 N N . LEU A 1 73 ? -2.083 4.095 15.802 1.00 90.00 73 LEU A N 1
ATOM 561 C CA . LEU A 1 73 ? -2.276 2.786 15.171 1.00 90.00 73 LEU A CA 1
ATOM 562 C C . LEU A 1 73 ? -3.285 1.940 15.959 1.00 90.00 73 LEU A C 1
ATOM 564 O O . LEU A 1 73 ? -3.380 2.088 17.178 1.00 90.00 73 LEU A O 1
ATOM 568 N N . ASN A 1 74 ? -3.972 1.024 15.269 1.00 88.75 74 ASN A N 1
ATOM 569 C CA . ASN A 1 74 ? -4.977 0.114 15.840 1.00 88.75 74 ASN A CA 1
ATOM 570 C C . ASN A 1 74 ? -6.153 0.841 16.505 1.00 88.75 74 ASN A C 1
ATOM 572 O O . ASN A 1 74 ? -6.605 0.463 17.584 1.00 88.75 74 ASN A O 1
ATOM 576 N N . ASP A 1 75 ? -6.615 1.917 15.876 1.00 94.00 75 ASP A N 1
ATOM 577 C CA . ASP A 1 75 ? -7.827 2.616 16.296 1.00 94.00 75 ASP A CA 1
ATOM 578 C C . ASP A 1 75 ? -9.076 1.967 15.672 1.00 94.00 75 ASP A C 1
ATOM 580 O O . ASP A 1 75 ? -8.995 0.958 14.975 1.00 94.00 75 ASP A O 1
ATOM 584 N N . LYS A 1 76 ? -10.235 2.592 15.865 1.00 96.06 76 LYS A N 1
ATOM 585 C CA . LYS A 1 76 ? -11.545 2.191 15.350 1.00 96.06 76 LYS A CA 1
ATOM 586 C C . LYS A 1 76 ? -11.565 1.638 13.910 1.00 96.06 76 LYS A C 1
ATOM 588 O O . LYS A 1 76 ? -12.257 0.641 13.720 1.00 96.06 76 LYS A O 1
ATOM 593 N N . PRO A 1 77 ? -10.829 2.174 12.909 1.00 97.00 77 PRO A N 1
ATOM 594 C CA . PRO A 1 77 ? -10.788 1.558 11.578 1.00 97.00 77 PRO A CA 1
ATOM 595 C C . PRO A 1 77 ? -10.284 0.107 11.576 1.00 97.00 77 PRO A C 1
ATOM 597 O O . PRO A 1 77 ? -10.836 -0.719 10.855 1.00 97.00 77 PRO A O 1
ATOM 600 N N . ALA A 1 78 ? -9.303 -0.231 12.420 1.00 96.44 78 ALA A N 1
ATOM 601 C CA . ALA A 1 78 ? -8.818 -1.603 12.571 1.00 96.44 78 ALA A CA 1
ATOM 602 C C . ALA A 1 78 ? -9.913 -2.522 13.128 1.00 96.44 78 ALA A C 1
ATOM 604 O O . ALA A 1 78 ? -10.164 -3.582 12.561 1.00 96.44 78 ALA A O 1
ATOM 605 N N . GLU A 1 79 ? -10.627 -2.090 14.173 1.00 95.62 79 GLU A N 1
ATOM 606 C CA . GLU A 1 79 ? -11.738 -2.857 14.759 1.00 95.62 79 GLU A CA 1
ATOM 607 C C . GLU A 1 79 ? -12.895 -3.056 13.761 1.00 95.62 79 GLU A C 1
ATOM 609 O O . GLU A 1 79 ? -13.498 -4.131 13.679 1.00 95.62 79 GLU A O 1
ATOM 614 N N . GLU A 1 80 ? -13.219 -2.017 12.988 1.00 96.94 80 GLU A N 1
ATOM 615 C CA . GLU A 1 80 ? -14.261 -2.064 11.960 1.00 96.94 80 GLU A CA 1
ATOM 616 C C . GLU A 1 80 ? -13.883 -3.021 10.822 1.00 96.94 80 GLU A C 1
ATOM 618 O O . GLU A 1 80 ? -14.733 -3.805 10.385 1.00 96.94 80 GLU A O 1
ATOM 623 N N . MET A 1 81 ? -12.617 -3.016 10.392 1.00 97.06 81 MET A N 1
ATOM 624 C CA . MET A 1 81 ? -12.112 -3.942 9.379 1.00 97.06 81 MET A CA 1
ATOM 625 C C . MET A 1 81 ? -12.060 -5.388 9.874 1.00 97.06 81 MET A C 1
ATOM 627 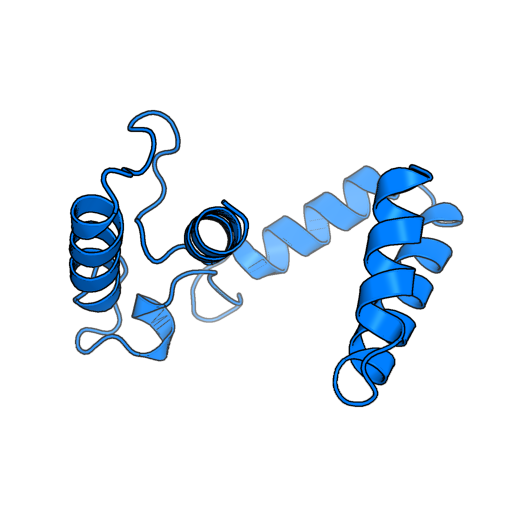O O . MET A 1 81 ? -12.497 -6.280 9.147 1.00 97.06 81 MET A O 1
ATOM 631 N N . GLU A 1 82 ? -11.619 -5.642 11.110 1.00 96.19 82 GLU A N 1
ATOM 632 C CA . GLU A 1 82 ? -11.647 -6.987 11.708 1.00 96.19 82 GLU A CA 1
ATOM 633 C C . GLU A 1 82 ? -13.068 -7.557 11.731 1.00 96.19 82 GLU A C 1
ATOM 635 O O . GLU A 1 82 ? -13.303 -8.701 11.332 1.00 96.19 82 GLU A O 1
ATOM 640 N N . LYS A 1 83 ? -14.041 -6.741 12.152 1.00 97.00 83 LYS A N 1
ATOM 641 C CA . LYS A 1 83 ? -15.448 -7.141 12.174 1.00 97.00 83 LYS A CA 1
ATOM 642 C C . LYS A 1 83 ? -15.979 -7.420 10.769 1.00 97.00 83 LYS A C 1
ATOM 644 O O . LYS A 1 83 ? -16.658 -8.426 10.570 1.00 97.00 83 LYS A O 1
ATOM 649 N N . LEU A 1 84 ? -15.672 -6.550 9.808 1.00 97.19 84 LEU A N 1
ATOM 650 C CA . LEU A 1 84 ? -16.094 -6.727 8.423 1.00 97.19 84 LEU A CA 1
ATOM 651 C C . LEU A 1 84 ? -15.529 -8.024 7.835 1.00 97.19 84 LEU A C 1
ATOM 653 O O . LEU A 1 84 ? -16.279 -8.795 7.249 1.00 97.19 84 LEU A O 1
ATOM 657 N N . MET A 1 85 ? -14.239 -8.304 8.022 1.00 96.31 85 MET A N 1
ATOM 658 C CA . MET A 1 85 ? -13.628 -9.550 7.547 1.00 96.31 85 MET A CA 1
ATOM 659 C C . MET A 1 85 ? -14.286 -10.778 8.187 1.00 96.31 85 MET A C 1
ATOM 661 O O . MET A 1 85 ? -14.620 -11.735 7.482 1.00 96.31 85 MET A O 1
ATOM 665 N N . ALA A 1 86 ? -14.559 -10.725 9.495 1.00 96.12 86 ALA A N 1
ATOM 666 C CA . ALA A 1 86 ? -15.227 -11.807 10.214 1.00 96.12 86 ALA A CA 1
ATOM 667 C C . ALA A 1 86 ? -16.649 -12.081 9.690 1.00 96.12 86 ALA A C 1
ATOM 669 O O . ALA A 1 86 ? -17.040 -13.246 9.582 1.00 96.12 86 ALA A O 1
ATOM 670 N N . ASP A 1 87 ? -17.400 -11.045 9.298 1.00 96.88 87 ASP A N 1
ATOM 671 C CA . ASP A 1 87 ? -18.728 -11.189 8.679 1.00 96.88 87 ASP A CA 1
ATOM 672 C C . ASP A 1 87 ? -18.667 -11.954 7.337 1.00 96.88 87 ASP A C 1
ATOM 674 O O . ASP A 1 87 ? -19.631 -12.625 6.958 1.00 96.88 87 ASP A O 1
ATOM 678 N N . PHE A 1 88 ? -17.522 -11.917 6.645 1.00 95.50 88 PHE A N 1
ATOM 679 C CA . PHE A 1 88 ? -17.240 -12.696 5.431 1.00 95.50 88 PHE A CA 1
ATOM 680 C C . PHE A 1 88 ? -16.524 -14.032 5.710 1.00 95.50 88 PHE A C 1
ATOM 682 O O . PHE A 1 88 ? -16.222 -14.777 4.778 1.00 95.50 88 PHE A O 1
ATOM 689 N N . GLY A 1 89 ? -16.280 -14.375 6.979 1.00 95.31 89 GLY A N 1
ATOM 690 C CA . GLY A 1 89 ? -15.587 -15.603 7.376 1.00 95.31 89 GLY A CA 1
ATOM 691 C C . GLY A 1 89 ? -14.080 -15.592 7.096 1.00 95.31 89 GLY A C 1
ATOM 692 O O . GLY A 1 89 ? -13.475 -16.660 6.999 1.00 95.31 89 GLY A O 1
ATOM 693 N N . VAL A 1 90 ? -13.485 -14.406 6.959 1.00 94.06 90 VAL A N 1
ATOM 694 C CA . VAL A 1 90 ? -12.050 -14.185 6.741 1.00 94.06 90 VAL A CA 1
ATOM 695 C C . VAL A 1 90 ? -11.441 -13.563 8.000 1.00 94.06 90 VAL A C 1
ATOM 697 O O . VAL A 1 90 ? -12.116 -12.871 8.757 1.00 94.06 90 VAL A O 1
ATOM 700 N N . GLN A 1 91 ? -10.160 -13.818 8.245 1.00 93.25 91 GLN A N 1
ATOM 701 C CA . GLN A 1 91 ? -9.396 -13.179 9.314 1.00 93.25 91 GLN A CA 1
ATOM 702 C C . GLN A 1 91 ? -7.962 -12.935 8.848 1.00 93.25 91 GLN A C 1
ATOM 704 O O . GLN A 1 91 ? -7.456 -13.666 7.992 1.00 93.25 91 GLN A O 1
ATOM 709 N N . VAL A 1 92 ? -7.303 -11.940 9.436 1.00 91.38 92 VAL A N 1
ATOM 710 C CA . VAL A 1 92 ? -5.875 -11.698 9.208 1.00 91.38 92 VAL A CA 1
ATOM 711 C C . VAL A 1 92 ? -5.064 -12.849 9.810 1.00 91.38 92 VAL A C 1
ATOM 713 O O . VAL A 1 92 ? -5.357 -13.312 10.912 1.00 91.38 92 VAL A O 1
ATOM 716 N N . ASP A 1 93 ? -4.048 -13.327 9.089 1.00 91.00 93 ASP A N 1
ATOM 717 C CA . ASP A 1 93 ? -3.125 -14.338 9.612 1.00 91.00 93 ASP A CA 1
ATOM 718 C C . ASP A 1 93 ? -2.372 -13.776 10.828 1.00 91.00 93 ASP A C 1
ATOM 720 O O . ASP A 1 93 ? -1.681 -12.759 10.733 1.00 91.00 93 ASP A O 1
ATOM 724 N N . GLU A 1 94 ? -2.451 -14.472 11.963 1.00 86.06 94 GLU A N 1
ATOM 725 C CA . GLU A 1 94 ? -1.760 -14.105 13.205 1.00 86.06 94 GLU A CA 1
ATOM 726 C C . GLU A 1 94 ? -0.232 -13.966 13.024 1.00 86.06 94 GLU A C 1
ATOM 728 O O . GLU A 1 94 ? 0.432 -13.255 13.784 1.00 86.06 94 GLU A O 1
ATOM 733 N N . ASN A 1 95 ? 0.349 -14.610 12.006 1.00 91.12 95 ASN A N 1
ATOM 734 C CA . ASN A 1 95 ? 1.773 -14.512 11.686 1.00 91.12 95 ASN A CA 1
ATOM 735 C C . ASN A 1 95 ? 2.152 -13.229 10.935 1.00 91.12 95 ASN A C 1
ATOM 737 O O . ASN A 1 95 ? 3.332 -12.868 10.948 1.00 91.12 95 ASN A O 1
ATOM 741 N N . LEU A 1 96 ? 1.195 -12.549 10.290 1.00 85.56 96 LEU A N 1
ATOM 742 C CA . LEU A 1 96 ? 1.448 -11.341 9.499 1.00 85.56 96 LEU A CA 1
ATOM 743 C C . LEU A 1 96 ? 1.850 -10.156 10.390 1.00 85.56 96 LEU A C 1
ATOM 745 O O . LEU A 1 96 ? 2.653 -9.331 9.968 1.00 85.56 96 LEU A O 1
ATOM 749 N N . LYS A 1 97 ? 1.370 -10.121 11.645 1.00 87.19 97 LYS A N 1
ATOM 750 C CA . LYS A 1 97 ? 1.618 -9.051 12.638 1.00 87.19 97 LYS A CA 1
ATOM 751 C C . LYS A 1 97 ? 1.257 -7.638 12.158 1.00 87.19 97 LYS A C 1
ATOM 753 O O . LYS A 1 97 ? 1.753 -6.668 12.724 1.00 87.19 97 LYS A O 1
ATOM 758 N N . GLU A 1 98 ? 0.382 -7.542 11.167 1.00 93.25 98 GLU A N 1
ATOM 759 C CA . GLU A 1 98 ? -0.208 -6.293 10.695 1.00 93.25 98 GLU A CA 1
ATOM 760 C C . GLU A 1 98 ? -1.676 -6.232 11.145 1.00 93.25 98 GLU A C 1
ATOM 762 O O . GLU A 1 98 ? -2.334 -7.276 11.194 1.00 93.25 98 GLU A O 1
ATOM 767 N N . PRO A 1 99 ? -2.204 -5.050 11.491 1.00 94.81 99 PRO A N 1
ATOM 768 C CA . PRO A 1 99 ? -3.617 -4.867 11.788 1.00 94.81 99 PRO A CA 1
ATOM 769 C C . PRO A 1 99 ? -4.486 -4.961 10.532 1.00 94.81 99 PRO A C 1
ATOM 771 O O . PRO A 1 99 ? -4.012 -4.822 9.402 1.00 94.81 99 PRO A O 1
ATOM 774 N N . ALA A 1 100 ? -5.787 -5.171 10.737 1.00 96.38 100 ALA A N 1
ATOM 775 C CA . ALA A 1 100 ? -6.738 -5.343 9.641 1.00 96.38 100 ALA A CA 1
ATOM 776 C C . ALA A 1 100 ? -6.934 -4.089 8.772 1.00 96.38 100 ALA A C 1
ATOM 778 O O . ALA A 1 100 ? -7.378 -4.219 7.635 1.00 96.38 100 ALA A O 1
ATOM 779 N N . ASP A 1 101 ? -6.585 -2.903 9.280 1.00 97.12 101 ASP A N 1
ATOM 780 C CA . ASP A 1 101 ? -6.640 -1.638 8.540 1.00 97.12 101 ASP A CA 1
ATOM 781 C C . ASP A 1 101 ? -5.334 -1.288 7.808 1.00 97.12 101 ASP A C 1
ATOM 783 O O . ASP A 1 101 ? -5.165 -0.167 7.316 1.00 97.12 101 ASP A O 1
ATOM 787 N N . HIS A 1 102 ? -4.382 -2.224 7.736 1.00 96.94 102 HIS A N 1
ATOM 788 C CA . HIS A 1 102 ? -3.221 -2.069 6.874 1.00 96.94 102 HIS A CA 1
ATOM 789 C C . HIS A 1 102 ? -3.665 -2.149 5.400 1.00 96.94 102 HIS A C 1
ATOM 791 O O . HIS A 1 102 ? -4.279 -3.127 4.978 1.00 96.94 102 HIS A O 1
ATOM 797 N N . LEU A 1 103 ? -3.272 -1.184 4.565 1.00 96.19 103 LEU A N 1
ATOM 798 C CA . LEU A 1 103 ? -3.714 -1.049 3.168 1.00 96.19 103 LEU A CA 1
ATOM 799 C C . LEU A 1 103 ? -3.564 -2.344 2.351 1.00 96.19 103 LEU A C 1
ATOM 801 O O . LEU A 1 103 ? -4.440 -2.704 1.572 1.00 96.19 103 LEU A O 1
ATOM 805 N N . ALA A 1 104 ? -2.447 -3.058 2.513 1.00 94.75 104 ALA A N 1
ATOM 806 C CA . ALA A 1 104 ? -2.241 -4.338 1.830 1.00 94.75 104 ALA A CA 1
ATOM 807 C C . ALA A 1 104 ? -3.245 -5.426 2.258 1.00 94.75 104 ALA A C 1
ATOM 809 O O . ALA A 1 104 ? -3.642 -6.228 1.421 1.00 94.75 104 ALA A O 1
ATOM 810 N N . VAL A 1 105 ? -3.661 -5.437 3.528 1.00 95.69 105 VAL A N 1
ATOM 811 C CA . VAL A 1 105 ? -4.647 -6.379 4.074 1.00 95.69 105 VAL A CA 1
ATOM 812 C C . VAL A 1 105 ? -6.040 -6.055 3.531 1.00 95.69 105 VAL A C 1
ATOM 814 O O . VAL A 1 105 ? -6.740 -6.948 3.060 1.00 95.69 105 VAL A O 1
ATOM 817 N N . GLU A 1 106 ? -6.413 -4.775 3.493 1.00 96.19 106 GLU A N 1
ATOM 818 C CA . GLU A 1 106 ? -7.680 -4.334 2.899 1.00 96.19 106 GLU A CA 1
ATOM 819 C C . GLU A 1 106 ? -7.757 -4.650 1.394 1.00 96.19 106 GLU A C 1
ATOM 821 O O . GLU A 1 106 ? -8.779 -5.136 0.908 1.00 96.19 106 GLU A O 1
ATOM 826 N N . LEU A 1 107 ? -6.673 -4.412 0.643 1.00 94.00 107 LEU A N 1
ATOM 827 C CA . LEU A 1 107 ? -6.610 -4.719 -0.790 1.00 94.00 107 LEU A CA 1
ATOM 828 C C . LEU A 1 107 ? -6.664 -6.223 -1.074 1.00 94.00 107 LEU A C 1
ATOM 830 O O . LEU A 1 107 ? -7.295 -6.623 -2.052 1.00 94.00 107 LEU A O 1
ATOM 834 N N . ASP A 1 108 ? -6.021 -7.045 -0.242 1.00 93.31 108 ASP A N 1
ATOM 835 C CA . ASP A 1 108 ? -6.111 -8.502 -0.351 1.00 93.31 108 ASP A CA 1
ATOM 836 C C . ASP A 1 108 ? -7.544 -8.974 -0.085 1.00 93.31 108 ASP A C 1
ATOM 838 O O . ASP A 1 108 ? -8.099 -9.737 -0.874 1.00 93.31 108 ASP A O 1
ATOM 842 N N . PHE A 1 109 ? -8.203 -8.439 0.946 1.00 94.94 109 PHE A N 1
ATOM 843 C CA . PHE A 1 109 ? -9.603 -8.748 1.234 1.00 94.94 109 PHE A CA 1
ATOM 844 C C . PHE A 1 109 ? -10.546 -8.379 0.078 1.00 94.94 109 PHE A C 1
ATOM 846 O O . PHE A 1 109 ? -11.426 -9.164 -0.259 1.00 94.94 109 PHE A O 1
ATOM 853 N N . LEU A 1 110 ? -10.341 -7.233 -0.580 1.00 91.88 110 LEU A N 1
ATOM 854 C CA . LEU A 1 110 ? -11.123 -6.830 -1.759 1.00 91.88 110 LEU A CA 1
ATOM 855 C C . LEU A 1 110 ? -10.864 -7.697 -3.002 1.00 91.88 110 LEU A C 1
ATOM 857 O O . LEU A 1 110 ? -11.697 -7.728 -3.909 1.00 91.88 110 LEU A O 1
ATOM 861 N N . GLY A 1 111 ? -9.688 -8.322 -3.084 1.00 85.75 111 GLY A N 1
ATOM 862 C CA . GLY A 1 111 ? -9.283 -9.168 -4.205 1.00 85.75 111 GLY A CA 1
ATOM 863 C C . GLY A 1 111 ? -9.710 -10.635 -4.089 1.00 85.75 111 GLY A C 1
ATOM 864 O O . GLY A 1 111 ? -9.601 -11.351 -5.088 1.00 85.75 111 GLY A O 1
ATOM 865 N N . ASN A 1 112 ? -10.162 -11.069 -2.905 1.00 75.56 112 ASN A N 1
ATOM 866 C CA . ASN A 1 112 ? -10.681 -12.417 -2.631 1.00 75.56 112 ASN A CA 1
ATOM 867 C C . ASN A 1 112 ? -12.164 -12.548 -3.014 1.00 75.56 112 ASN A C 1
ATOM 869 O O . ASN A 1 112 ? -12.524 -13.620 -3.558 1.00 75.56 112 ASN A O 1
#

InterPro domains:
  IPR020945 DMSO/Nitrate reductase chaperone [PF02613] (18-111)
  IPR023069 Chaperone TorD [NF003442] (1-111)
  IPR036411 TorD-like superfamily [SSF89155] (5-111)
  IPR050289 TorD/DmsD family chaperones [PTHR34227] (22-111)

Foldseek 3Di:
DPDPVVVVVLVVQLVDVVCVVVSVVVVVVVVVLVPDDVSVVVVVVVCCQAAVDDPVRHVHQFVCCPPNPPNDPPGPVLVVQQVVCVVVVHHDDPVVPHGSRRNVNVVVSVVD

Radius of gyration: 16.68 Å; chains: 1; bounding box: 40×28×39 Å

Organism: Vibrio parahaemolyticus (NCBI:txid670)

Sequence (112 aa):
YHSVEIRSFLAGLGENESLKPAVDSLVDALNRLQDRNDAQLELAADFCELFLKTDKYGALPYASMYIGESGLLNDKPAEEMEKLMADFGVQVDENLKEPADHLAVELDFLGN

pLDDT: mean 92.83, std 4.75, range [69.38, 98.12]

Secondary structure (DSSP, 8-state):
--SHHHHHHHHHHHTSTTTHHHHHHHHHHHHHHHTSTTHHHHHHHHHHHHHSS-TTTS--SBTHHHH-SSSSTT-HHHHHHHHHHHHTT----TTT---TTBHHHHHHHHH-